Protein AF-A0A7R9Z263-F1 (afdb_monomer_lite)

Secondary structure (DSSP, 8-state):
--GGG--TT--EEE-TTT--EEEEPPPP--HHHHHHHGGGSSS---PPPGGG--S-HHHHHHHHHHHHHHHH-HHHHHHHTPPPP------SSTTSSHHHHHHHHHHHTTPPP----HHHH--SSTTHHHHHHHHHHHHHHH-

Foldseek 3Di:
DPVVPDDPPFAFDADPPPRDGPGTDDDDAPVLLVVLQPPPPPDDPDQQAVVNQPDCVVVLVVVCVQPVVCVPCVVVCVVVVHDRDPDDDDDDDPPNCPVVSLSNVCVVVVHRGGDDDPVSLDDPDPCSSVVNVVSNVVVNVVD

Organism: NCBI:txid2749911

pLDDT: mean 81.37, std 11.21, range [32.78, 94.56]

InterPro domains:
  IPR003959 ATPase, AAA-type, core [PF00004] (88-141)
  IPR012340 Nucleic acid-binding, OB-fold [G3DSA:2.40.50.140] (1-40)
  IPR027417 P-loop containing nucleo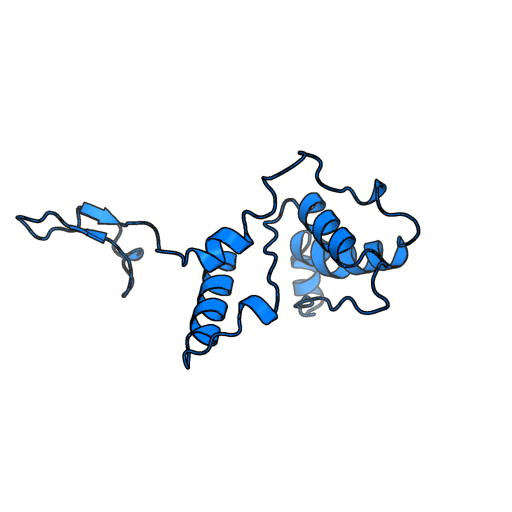side triphosphate hydrolase [G3DSA:3.40.50.300] (48-142)
  IPR027417 P-loop containing nucleoside triphosphate hydrolase [SSF52540] (48-140)
  IPR050221 26S Proteasome Regulatory ATPase [PTHR23073] (1-142)

Radius of gyration: 20.16 Å; chains: 1; bounding box: 47×34×61 Å

Sequence (143 aa):
MDRSKLKPGTRVALDMTTLTIMRILPREVDPTVFHMQSSEETEGGGGVSFSDIGGLNEQIRELREVIELPLTNPELFVRVGIKAPKGVLLYGPPGTGKTLLARALASNINATFLKVVASAIVDKYIGESARIVREMFGFARDR

Structure (mmCIF, N/CA/C/O backbone):
data_AF-A0A7R9Z263-F1
#
_entry.id   AF-A0A7R9Z263-F1
#
loop_
_atom_site.group_PDB
_atom_site.id
_atom_site.type_symbol
_atom_site.label_atom_id
_atom_site.label_alt_id
_atom_site.label_comp_id
_atom_site.label_asym_id
_atom_site.label_entity_id
_atom_site.label_seq_id
_atom_site.pdbx_PDB_ins_code
_atom_site.Cartn_x
_atom_site.Cartn_y
_atom_site.Cartn_z
_atom_site.occupancy
_atom_site.B_iso_or_equiv
_atom_site.auth_seq_id
_atom_site.auth_comp_id
_atom_site.auth_asym_id
_atom_site.auth_atom_id
_atom_site.pdbx_PDB_model_num
ATOM 1 N N . MET A 1 1 ? -2.381 -12.860 -33.600 1.00 63.94 1 MET A N 1
ATOM 2 C CA . MET A 1 1 ? -1.843 -11.984 -32.537 1.00 63.94 1 MET A CA 1
ATOM 3 C C . MET A 1 1 ? -2.641 -10.703 -32.514 1.00 63.94 1 MET A C 1
ATOM 5 O O . MET A 1 1 ? -2.808 -10.086 -33.559 1.00 63.94 1 MET A O 1
ATOM 9 N N . ASP A 1 2 ? -3.163 -10.343 -31.351 1.00 76.50 2 ASP A N 1
ATOM 10 C CA . ASP A 1 2 ? -4.001 -9.161 -31.186 1.00 76.50 2 ASP A CA 1
ATOM 11 C C . ASP A 1 2 ? -3.110 -7.907 -31.150 1.00 76.50 2 ASP A C 1
ATOM 13 O O . ASP A 1 2 ? -2.372 -7.685 -30.188 1.00 76.50 2 ASP A O 1
ATOM 17 N N . ARG A 1 3 ? -3.105 -7.123 -32.238 1.00 77.19 3 ARG A N 1
ATOM 18 C CA . ARG A 1 3 ? -2.204 -5.961 -32.402 1.00 77.19 3 ARG A CA 1
ATOM 19 C C . ARG A 1 3 ? -2.449 -4.875 -31.349 1.00 77.19 3 ARG A C 1
ATOM 21 O O . ARG A 1 3 ? -1.537 -4.123 -31.032 1.00 77.19 3 ARG A O 1
ATOM 28 N N . SER A 1 4 ? -3.649 -4.841 -30.771 1.00 81.00 4 SER A N 1
ATOM 29 C CA . SER A 1 4 ? -4.055 -3.918 -29.703 1.00 81.00 4 SER A CA 1
ATOM 30 C C . SER A 1 4 ? -3.248 -4.081 -28.405 1.00 81.00 4 SER A C 1
ATOM 32 O O . SER A 1 4 ? -3.095 -3.128 -27.640 1.00 81.00 4 SER A O 1
ATOM 34 N N . LYS A 1 5 ? -2.697 -5.277 -28.164 1.00 78.50 5 LYS A N 1
ATOM 35 C CA . LYS A 1 5 ? -1.939 -5.612 -26.949 1.00 78.50 5 LYS A CA 1
ATOM 36 C C . L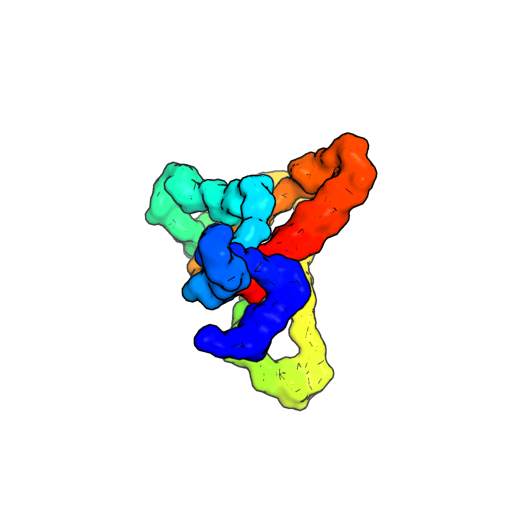YS A 1 5 ? -0.446 -5.292 -27.058 1.00 78.50 5 LYS A C 1
ATOM 38 O O . LYS A 1 5 ? 0.263 -5.372 -26.060 1.00 78.50 5 LYS A O 1
ATOM 43 N N . LEU A 1 6 ? 0.038 -4.924 -28.245 1.00 83.88 6 LEU A N 1
ATOM 44 C CA . LEU A 1 6 ? 1.442 -4.601 -28.489 1.00 83.88 6 LEU A CA 1
ATOM 45 C C . LEU A 1 6 ? 1.675 -3.104 -28.282 1.00 83.88 6 LEU A C 1
ATOM 47 O O . LEU A 1 6 ? 1.430 -2.290 -29.169 1.00 83.88 6 LEU A O 1
ATOM 51 N N . LYS A 1 7 ? 2.161 -2.747 -27.093 1.00 85.50 7 LYS A N 1
ATOM 52 C CA . LYS A 1 7 ? 2.620 -1.387 -26.775 1.00 85.50 7 LYS A CA 1
ATOM 53 C C . LYS A 1 7 ? 4.151 -1.335 -26.754 1.00 85.50 7 LYS A C 1
ATOM 55 O O . LYS A 1 7 ? 4.773 -2.354 -26.431 1.00 85.50 7 LYS A O 1
ATOM 60 N N . PRO A 1 8 ? 4.778 -0.181 -27.045 1.00 83.94 8 PRO A N 1
ATOM 61 C CA . PRO A 1 8 ? 6.216 -0.012 -26.845 1.00 83.94 8 PRO A CA 1
ATOM 62 C C . PRO A 1 8 ? 6.622 -0.448 -25.427 1.00 83.94 8 PRO A C 1
ATOM 64 O O . PRO A 1 8 ? 5.976 -0.058 -24.457 1.00 83.94 8 PRO A O 1
ATOM 67 N N . GLY A 1 9 ? 7.642 -1.305 -25.318 1.00 81.12 9 GLY A N 1
ATOM 68 C CA . GLY A 1 9 ? 8.084 -1.903 -24.048 1.00 81.12 9 GLY A CA 1
ATOM 69 C C . GLY A 1 9 ? 7.448 -3.256 -23.689 1.00 81.12 9 GLY A C 1
ATOM 70 O O . GLY A 1 9 ? 7.811 -3.843 -22.674 1.00 81.12 9 GLY A O 1
ATOM 71 N N . THR A 1 10 ? 6.534 -3.789 -24.508 1.00 85.00 10 THR A N 1
ATOM 72 C CA . THR A 1 10 ? 5.967 -5.136 -24.304 1.00 85.00 10 THR A CA 1
ATOM 73 C C . THR A 1 10 ? 7.007 -6.208 -24.632 1.00 85.00 10 THR A C 1
ATOM 75 O O . THR A 1 10 ? 7.530 -6.243 -25.747 1.00 85.00 10 THR A O 1
ATOM 78 N N . ARG A 1 11 ? 7.288 -7.114 -23.686 1.00 85.38 11 ARG A N 1
ATOM 79 C CA . ARG A 1 11 ? 8.171 -8.262 -23.930 1.00 85.38 11 ARG A CA 1
ATOM 80 C C . ARG A 1 11 ? 7.470 -9.269 -24.842 1.00 85.38 11 ARG A C 1
ATOM 82 O O . ARG A 1 11 ? 6.312 -9.620 -24.625 1.00 85.38 11 ARG A O 1
ATOM 89 N N . VAL A 1 12 ? 8.176 -9.758 -25.854 1.00 91.75 12 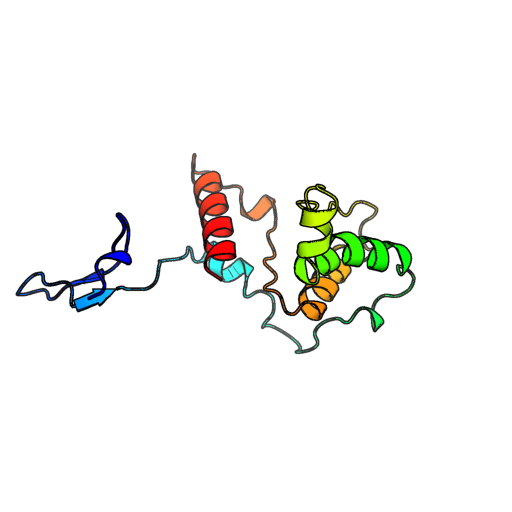VAL A N 1
ATOM 90 C CA . VAL A 1 12 ? 7.669 -10.762 -26.795 1.00 91.75 12 VAL A CA 1
ATOM 91 C C . VAL A 1 12 ? 8.703 -11.859 -26.998 1.00 91.75 12 VAL A C 1
ATOM 93 O O . VAL A 1 12 ? 9.903 -11.604 -26.959 1.00 91.75 12 VAL A O 1
ATOM 96 N N . ALA A 1 13 ? 8.240 -13.086 -27.208 1.00 91.38 13 ALA A N 1
ATOM 97 C CA . ALA A 1 13 ? 9.081 -14.163 -27.700 1.00 91.38 13 ALA A CA 1
ATOM 98 C C . ALA A 1 13 ? 9.133 -14.078 -29.226 1.00 91.38 13 ALA A C 1
ATOM 100 O O . ALA A 1 13 ? 8.086 -14.013 -29.879 1.00 91.38 13 ALA A O 1
ATOM 101 N N . LEU A 1 14 ? 10.344 -14.086 -29.770 1.00 92.69 14 LEU A N 1
ATOM 102 C CA . LEU A 1 14 ? 10.609 -14.080 -31.201 1.00 92.69 14 LEU A CA 1
ATOM 103 C C . LEU A 1 14 ? 11.100 -15.460 -31.626 1.00 92.69 14 LEU A C 1
ATOM 105 O O . LEU A 1 14 ? 11.839 -16.112 -30.889 1.00 92.69 14 LEU A O 1
ATOM 109 N N . ASP A 1 15 ? 10.715 -15.882 -32.822 1.00 93.44 15 ASP A N 1
ATOM 110 C CA . ASP A 1 15 ? 11.422 -16.956 -33.509 1.00 93.44 15 ASP A CA 1
ATOM 111 C C . ASP A 1 15 ? 12.796 -16.432 -33.951 1.00 93.44 15 ASP A C 1
ATOM 113 O O . ASP A 1 15 ? 12.883 -15.399 -34.613 1.00 93.44 15 ASP A O 1
ATOM 117 N N . MET A 1 16 ? 13.876 -17.122 -33.582 1.00 91.75 16 MET A N 1
ATOM 118 C CA . MET A 1 16 ? 15.243 -16.671 -33.870 1.00 91.75 16 MET A CA 1
ATOM 119 C C . MET A 1 16 ? 15.611 -16.759 -35.355 1.00 91.75 16 MET A C 1
ATOM 121 O O . MET A 1 16 ? 16.563 -16.108 -35.775 1.00 91.75 16 MET A O 1
ATOM 125 N N . THR A 1 17 ? 14.869 -17.535 -36.150 1.00 94.56 17 THR A N 1
ATOM 126 C CA . THR A 1 17 ? 15.141 -17.689 -37.588 1.00 94.56 17 THR A CA 1
ATOM 127 C C . THR A 1 17 ? 14.365 -16.690 -38.443 1.00 94.56 17 THR A C 1
ATOM 129 O O . THR A 1 17 ? 14.943 -16.051 -39.318 1.00 94.56 17 THR A O 1
ATOM 132 N N . THR A 1 18 ? 13.067 -16.514 -38.173 1.00 93.06 18 THR A N 1
ATOM 133 C CA . THR A 1 18 ? 12.191 -15.624 -38.956 1.00 93.06 18 THR A CA 1
ATOM 134 C C . THR A 1 18 ? 11.952 -14.255 -38.319 1.00 93.06 18 THR A C 1
ATOM 136 O O . THR A 1 18 ? 11.318 -13.403 -38.936 1.00 93.06 18 THR A O 1
ATOM 139 N N . LEU A 1 19 ? 12.418 -14.034 -37.082 1.00 90.50 19 LEU A N 1
ATOM 140 C CA . LEU A 1 19 ? 12.159 -12.832 -36.272 1.00 90.50 19 LEU A CA 1
ATOM 141 C C . LEU A 1 19 ? 10.663 -12.513 -36.103 1.00 90.50 19 LEU A C 1
ATOM 143 O O . LEU A 1 19 ? 10.271 -11.377 -35.832 1.00 90.50 19 LEU A O 1
ATOM 147 N N . THR A 1 20 ? 9.809 -13.530 -36.229 1.00 89.94 20 THR A N 1
ATOM 148 C CA . THR A 1 20 ? 8.360 -13.391 -36.081 1.00 89.94 20 THR A CA 1
ATOM 149 C C . THR A 1 20 ? 7.970 -13.389 -34.605 1.00 89.94 20 THR A C 1
ATOM 151 O O . THR A 1 20 ? 8.455 -14.203 -33.818 1.00 89.94 20 THR A O 1
ATOM 154 N N . ILE A 1 21 ? 7.042 -12.507 -34.221 1.00 90.00 21 ILE A N 1
ATOM 155 C CA . ILE A 1 21 ? 6.467 -12.464 -32.869 1.00 90.00 21 ILE A CA 1
ATOM 156 C C . ILE A 1 21 ? 5.623 -13.722 -32.625 1.00 90.00 21 ILE A C 1
ATOM 158 O O . ILE A 1 21 ? 4.511 -13.843 -33.139 1.00 90.00 21 ILE A O 1
ATOM 162 N N . MET A 1 22 ? 6.140 -14.641 -31.806 1.00 89.12 22 MET A N 1
ATOM 163 C CA . MET A 1 22 ? 5.492 -15.916 -31.483 1.00 89.12 22 MET A CA 1
ATOM 164 C C . MET A 1 22 ? 4.480 -15.808 -30.349 1.00 89.12 22 MET A C 1
ATOM 166 O O . MET A 1 22 ? 3.464 -16.494 -30.371 1.00 89.12 22 MET A O 1
ATOM 170 N N . ARG A 1 23 ? 4.764 -14.998 -29.324 1.00 87.94 23 ARG A N 1
ATOM 171 C CA . ARG A 1 23 ? 3.864 -14.758 -28.182 1.00 87.94 23 ARG A CA 1
ATOM 172 C C . ARG A 1 23 ? 4.290 -13.532 -27.394 1.00 87.94 23 ARG A C 1
ATOM 174 O O . ARG A 1 23 ? 5.448 -13.130 -27.435 1.00 87.94 23 ARG A O 1
ATOM 181 N N . ILE A 1 24 ? 3.351 -12.972 -26.645 1.00 88.44 24 ILE A N 1
ATOM 182 C CA . ILE A 1 24 ? 3.619 -11.920 -25.665 1.00 88.44 24 ILE A CA 1
ATOM 183 C C . ILE A 1 24 ? 4.086 -12.590 -24.370 1.00 88.44 24 ILE A C 1
ATOM 185 O O . ILE A 1 24 ? 3.511 -13.595 -23.952 1.00 88.44 24 ILE A O 1
ATOM 189 N N . LEU A 1 25 ? 5.149 -12.060 -23.771 1.00 87.06 25 LEU A N 1
ATOM 190 C CA . LEU A 1 25 ? 5.659 -12.495 -22.475 1.00 87.06 25 LEU A CA 1
ATOM 191 C C . LEU A 1 25 ? 5.094 -11.591 -21.371 1.00 87.06 25 LEU A C 1
ATOM 193 O O . LEU A 1 25 ? 4.825 -10.413 -21.628 1.00 87.06 25 LEU A O 1
ATOM 197 N N . PRO A 1 26 ? 4.914 -12.119 -20.148 1.00 81.44 26 PRO A N 1
ATOM 198 C CA . PRO A 1 26 ? 4.519 -11.301 -19.013 1.00 81.44 26 PRO A CA 1
ATOM 199 C C . PRO A 1 26 ? 5.549 -10.198 -18.760 1.00 81.44 26 PRO A C 1
ATOM 201 O O . PRO A 1 26 ? 6.732 -10.317 -19.097 1.00 81.44 26 PRO A O 1
ATOM 204 N N . ARG A 1 27 ? 5.070 -9.104 -18.173 1.00 78.69 27 ARG A N 1
ATOM 205 C CA . ARG A 1 27 ? 5.919 -7.995 -17.756 1.00 78.69 27 ARG A CA 1
ATOM 206 C C . ARG A 1 27 ? 6.918 -8.492 -16.710 1.00 78.69 27 ARG A C 1
ATOM 208 O O . ARG A 1 27 ? 6.552 -9.239 -15.808 1.00 78.69 27 ARG A O 1
ATOM 215 N N . GLU A 1 28 ? 8.168 -8.074 -16.852 1.00 76.69 28 GLU A N 1
ATOM 216 C CA . GLU A 1 28 ? 9.178 -8.285 -15.821 1.00 76.69 28 GLU A CA 1
ATOM 217 C C . GLU A 1 28 ? 8.889 -7.349 -14.655 1.00 76.69 28 GLU A C 1
ATOM 219 O O . GLU A 1 28 ? 8.629 -6.162 -14.865 1.00 76.69 28 GLU A O 1
ATOM 224 N N . VAL A 1 29 ? 8.869 -7.917 -13.457 1.00 78.00 29 VAL A N 1
ATOM 225 C CA . VAL A 1 29 ? 8.690 -7.189 -12.208 1.00 78.00 29 VAL A CA 1
ATOM 226 C C . VAL A 1 29 ? 9.972 -7.381 -11.421 1.00 78.00 29 VAL A C 1
ATOM 228 O O . VAL A 1 29 ? 10.457 -8.508 -11.302 1.00 78.00 29 VAL A O 1
ATOM 231 N N . ASP A 1 30 ? 10.515 -6.288 -10.908 1.00 80.44 30 ASP A N 1
ATOM 232 C CA . ASP A 1 30 ? 11.697 -6.294 -10.067 1.00 80.44 30 ASP A CA 1
ATOM 233 C C . ASP A 1 30 ? 11.502 -7.262 -8.881 1.00 80.44 30 ASP A C 1
ATOM 235 O O . ASP A 1 30 ? 10.449 -7.229 -8.225 1.00 80.44 30 ASP A O 1
ATOM 239 N N . PRO A 1 31 ? 12.490 -8.127 -8.575 1.00 80.88 31 PRO A N 1
ATOM 240 C CA . PRO A 1 31 ? 12.407 -9.055 -7.451 1.00 80.88 31 PRO A CA 1
ATOM 241 C C . PRO A 1 31 ? 12.052 -8.362 -6.134 1.00 80.88 31 PRO A C 1
ATOM 243 O O . PRO A 1 31 ? 11.306 -8.913 -5.328 1.00 80.88 31 PRO A O 1
ATOM 246 N N . THR A 1 32 ? 12.524 -7.128 -5.929 1.00 79.75 32 THR A N 1
ATOM 247 C CA . THR A 1 32 ? 12.212 -6.345 -4.726 1.00 79.75 32 THR A CA 1
ATOM 248 C C . THR A 1 32 ? 10.713 -6.102 -4.569 1.00 79.75 32 THR A C 1
ATOM 250 O O . THR A 1 32 ? 10.179 -6.276 -3.476 1.00 79.75 32 THR A O 1
ATOM 253 N N . VAL A 1 33 ? 10.015 -5.770 -5.659 1.00 79.25 33 VAL A N 1
ATOM 254 C CA . VAL A 1 33 ? 8.561 -5.555 -5.679 1.00 79.25 33 VAL A CA 1
ATOM 255 C C . VAL A 1 33 ? 7.819 -6.878 -5.511 1.00 79.25 33 VAL A C 1
ATOM 257 O O . VAL A 1 33 ? 6.834 -6.938 -4.778 1.00 79.25 33 VAL A O 1
ATOM 260 N N . PHE A 1 34 ? 8.316 -7.958 -6.116 1.00 78.75 34 PHE A N 1
ATOM 261 C CA . PHE A 1 34 ? 7.737 -9.290 -5.934 1.00 78.75 34 PHE A CA 1
ATOM 262 C C . PHE A 1 34 ? 7.789 -9.741 -4.462 1.00 78.75 34 PHE A C 1
ATOM 264 O O . PHE A 1 34 ? 6.806 -10.253 -3.925 1.00 78.75 34 PHE A O 1
ATOM 271 N N . HIS A 1 35 ? 8.893 -9.461 -3.765 1.00 77.75 35 HIS A N 1
ATOM 272 C CA . HIS A 1 35 ? 9.037 -9.765 -2.340 1.00 77.75 35 HIS A CA 1
ATOM 273 C C . HIS A 1 35 ? 8.136 -8.923 -1.420 1.00 77.75 35 HIS A C 1
ATOM 275 O O . HIS A 1 35 ? 7.821 -9.365 -0.315 1.00 77.75 35 HIS A O 1
ATOM 281 N N . MET A 1 36 ? 7.660 -7.749 -1.861 1.00 76.94 36 MET A N 1
ATOM 282 C CA . MET A 1 36 ? 6.679 -6.952 -1.100 1.00 76.94 36 MET A CA 1
ATOM 283 C C . MET A 1 36 ? 5.321 -7.655 -0.987 1.00 76.94 36 MET A C 1
ATOM 285 O O . MET A 1 36 ? 4.574 -7.393 -0.043 1.00 76.94 36 MET A O 1
ATOM 289 N N . GLN A 1 37 ? 5.008 -8.540 -1.938 1.00 69.38 37 GLN A N 1
ATOM 290 C CA . GLN A 1 37 ? 3.797 -9.357 -1.935 1.00 69.38 37 GLN A CA 1
ATOM 291 C C . GLN A 1 37 ? 3.979 -10.634 -1.096 1.00 69.38 37 GLN A C 1
ATOM 293 O O . GLN A 1 37 ? 3.042 -11.095 -0.453 1.00 69.38 37 GLN A O 1
ATOM 298 N N . SER A 1 38 ? 5.184 -11.216 -1.089 1.00 54.12 38 SER A N 1
ATOM 299 C CA . SER A 1 38 ? 5.429 -12.570 -0.573 1.00 54.12 38 SER A CA 1
ATOM 300 C C . SER A 1 38 ? 5.747 -12.653 0.924 1.00 54.12 38 SER A C 1
ATOM 302 O O . SER A 1 38 ? 6.172 -13.705 1.394 1.00 54.12 38 SER A O 1
ATOM 304 N N . SER A 1 39 ? 5.565 -11.583 1.704 1.00 52.44 39 SER A N 1
ATOM 305 C CA . SER A 1 39 ? 5.773 -11.666 3.162 1.00 52.44 39 SER A CA 1
ATOM 306 C C . SER A 1 39 ? 4.642 -12.383 3.918 1.00 52.44 39 SER A C 1
ATOM 308 O O . SER A 1 39 ? 4.688 -12.446 5.143 1.00 52.44 39 SER A O 1
ATOM 310 N N . GLU A 1 40 ? 3.639 -12.919 3.213 1.00 52.88 40 GLU A N 1
ATOM 311 C CA . GLU A 1 40 ? 2.414 -13.466 3.818 1.00 52.88 40 GLU A CA 1
ATOM 312 C C . GLU A 1 40 ? 2.150 -14.958 3.548 1.00 52.88 40 GLU A C 1
ATOM 314 O O . GLU A 1 40 ? 1.120 -15.466 3.975 1.00 52.88 40 GLU A O 1
ATOM 319 N N . GLU A 1 41 ? 3.085 -15.694 2.937 1.00 47.03 41 GLU A N 1
ATOM 320 C CA . GLU A 1 41 ? 2.996 -17.168 2.852 1.00 47.03 41 GLU A CA 1
ATOM 321 C C . GLU A 1 41 ? 3.915 -17.904 3.842 1.00 47.03 41 GLU A C 1
ATOM 323 O O . GLU A 1 41 ? 3.797 -19.118 4.012 1.00 47.03 41 GLU A O 1
ATOM 328 N N . THR A 1 42 ? 4.783 -17.193 4.566 1.00 35.66 42 THR A N 1
ATOM 329 C CA . THR A 1 42 ? 5.643 -17.811 5.581 1.00 35.66 42 THR A CA 1
ATOM 330 C C . THR A 1 42 ? 5.034 -17.611 6.968 1.00 35.66 42 THR A C 1
ATOM 332 O O . THR A 1 42 ? 5.052 -16.509 7.508 1.00 35.66 42 THR A O 1
ATOM 335 N N . GLU A 1 43 ? 4.532 -18.727 7.508 1.00 34.59 43 GLU A N 1
ATOM 336 C CA . GLU A 1 43 ? 4.097 -18.987 8.893 1.00 34.59 43 GLU A CA 1
ATOM 337 C C . GLU A 1 43 ? 2.637 -18.653 9.255 1.00 34.59 43 GLU A C 1
ATOM 339 O O . GLU A 1 43 ? 2.326 -17.656 9.897 1.00 34.59 43 GLU A O 1
ATOM 344 N N . GLY A 1 44 ? 1.745 -19.601 8.939 1.00 32.78 44 GLY A N 1
ATOM 345 C CA . GLY A 1 44 ? 0.458 -19.769 9.622 1.00 32.78 44 GLY A CA 1
ATOM 346 C C . GLY A 1 44 ? -0.721 -19.120 8.904 1.00 32.78 44 GLY A C 1
ATOM 347 O O . GLY A 1 44 ? -1.029 -17.955 9.126 1.00 32.78 44 GLY A O 1
ATOM 348 N N . GLY A 1 45 ? -1.415 -19.905 8.077 1.00 36.78 45 GLY A N 1
ATOM 349 C CA . GLY A 1 45 ? -2.637 -19.531 7.360 1.00 36.78 45 GLY A CA 1
ATOM 350 C C . GLY A 1 45 ? -3.817 -19.167 8.266 1.00 36.78 45 GLY A C 1
ATOM 351 O O . GLY A 1 45 ? -4.776 -19.925 8.381 1.00 36.78 45 GLY A O 1
ATOM 352 N N . GLY A 1 46 ? -3.764 -17.985 8.867 1.00 46.66 46 GLY A N 1
ATOM 353 C CA . GLY A 1 46 ? -4.886 -17.322 9.511 1.00 46.66 46 GLY A CA 1
ATOM 354 C C . GLY A 1 46 ? -4.880 -15.861 9.093 1.00 46.66 46 GLY A C 1
ATOM 355 O O . GLY A 1 46 ? -4.105 -15.067 9.623 1.00 46.66 46 GLY A O 1
ATOM 356 N N . GLY A 1 47 ? -5.720 -15.504 8.120 1.00 62.00 47 GLY A N 1
ATOM 357 C CA . GLY A 1 47 ? -6.045 -14.102 7.884 1.00 62.00 47 GLY A CA 1
ATOM 358 C C . GLY A 1 47 ? -6.563 -13.510 9.192 1.00 62.00 47 GLY A C 1
ATOM 359 O O . GLY A 1 47 ? -7.478 -14.066 9.796 1.00 62.00 47 GLY A O 1
ATOM 360 N N . VAL A 1 48 ? -5.930 -12.440 9.669 1.00 73.25 48 VAL A N 1
ATOM 361 C CA . VAL A 1 48 ? -6.354 -11.774 10.903 1.00 73.25 48 VAL A CA 1
ATOM 362 C C . VAL A 1 48 ? -7.739 -11.189 10.654 1.00 73.25 48 VAL A C 1
ATOM 364 O O . VAL A 1 48 ? -7.918 -10.419 9.712 1.00 73.25 48 VAL A O 1
ATOM 367 N N . SER A 1 49 ? -8.721 -11.552 11.470 1.00 77.50 49 SER A N 1
ATOM 368 C CA . SER A 1 49 ? -10.066 -10.995 11.364 1.00 77.50 49 SER A CA 1
ATOM 369 C C . SER A 1 49 ? -10.194 -9.758 12.248 1.00 77.50 49 SER A C 1
ATOM 371 O O . SER A 1 49 ? -9.462 -9.580 13.222 1.00 77.50 49 SER A O 1
ATOM 373 N N . PHE A 1 50 ? -11.176 -8.901 11.967 1.00 80.69 50 PHE A N 1
ATOM 374 C CA . PHE A 1 50 ? -11.522 -7.806 12.879 1.00 80.69 50 PHE A CA 1
ATOM 375 C C . PHE A 1 50 ? -11.918 -8.307 14.271 1.00 80.69 50 PHE A C 1
ATOM 377 O O . PHE A 1 50 ? -11.746 -7.584 15.248 1.00 80.69 50 PHE A O 1
ATOM 384 N N . SER A 1 51 ? -12.397 -9.549 14.370 1.00 81.00 51 SER A N 1
ATOM 385 C CA . SER A 1 51 ? -12.700 -10.214 15.639 1.00 81.00 51 SER A CA 1
ATOM 386 C C . SER A 1 51 ? -11.473 -10.398 16.537 1.00 81.00 51 SER A C 1
ATOM 388 O O . SER A 1 51 ? -11.628 -10.457 17.753 1.00 81.00 51 SER A O 1
ATOM 390 N N . ASP A 1 52 ? -10.269 -10.433 15.960 1.00 80.44 52 ASP A N 1
ATOM 391 C CA . ASP A 1 52 ? -9.011 -10.578 16.702 1.00 80.44 52 ASP A CA 1
ATOM 392 C C . ASP A 1 52 ? -8.502 -9.230 17.252 1.00 80.44 52 ASP A C 1
ATOM 394 O O . ASP A 1 52 ? -7.519 -9.179 17.995 1.00 80.44 52 ASP A O 1
ATOM 398 N N . ILE A 1 53 ? -9.160 -8.116 16.899 1.00 82.69 53 ILE A N 1
ATOM 399 C CA . ILE A 1 53 ? -8.765 -6.758 17.284 1.00 82.69 53 ILE A CA 1
ATOM 400 C C . ILE A 1 53 ? -9.670 -6.247 18.408 1.00 82.69 53 ILE A C 1
ATOM 402 O O . ILE A 1 53 ? -10.817 -5.863 18.194 1.00 82.69 53 ILE A O 1
ATOM 406 N N . GLY A 1 54 ? -9.129 -6.178 19.624 1.00 82.81 54 GLY A N 1
ATOM 407 C CA . GLY A 1 54 ? -9.839 -5.638 20.784 1.00 82.81 54 GLY A CA 1
ATOM 408 C C . GLY A 1 54 ? -9.811 -4.106 20.860 1.00 82.81 54 GLY A C 1
ATOM 409 O O . GLY A 1 54 ? -8.762 -3.486 20.703 1.00 82.81 54 GLY A O 1
ATOM 410 N N . GLY A 1 55 ? -10.957 -3.490 21.167 1.00 84.81 55 GLY A N 1
ATOM 411 C CA . GLY A 1 55 ? -11.042 -2.101 21.649 1.00 84.81 55 GLY A CA 1
ATOM 412 C C . GLY A 1 55 ? -10.913 -0.983 20.605 1.00 84.81 55 GLY A C 1
ATOM 413 O O . GLY A 1 55 ? -11.062 0.178 20.968 1.00 84.81 55 GLY A O 1
ATOM 414 N N . LEU A 1 56 ? -10.689 -1.304 19.326 1.00 85.44 56 LEU A N 1
ATOM 415 C CA . LEU A 1 56 ? -10.488 -0.332 18.234 1.00 85.44 56 LEU A CA 1
ATOM 416 C C . LEU A 1 56 ? -11.694 -0.238 17.276 1.00 85.44 56 LEU A C 1
ATOM 418 O O . LEU A 1 56 ? -11.544 0.013 16.081 1.00 85.44 56 LEU A O 1
ATOM 422 N N . ASN A 1 57 ? -12.906 -0.476 17.787 1.00 85.75 57 ASN A N 1
ATOM 423 C CA . ASN A 1 57 ? -14.120 -0.590 16.967 1.00 85.75 57 ASN A CA 1
ATOM 424 C C . ASN A 1 57 ? -14.439 0.682 16.169 1.00 85.75 57 ASN A C 1
ATOM 426 O O . ASN A 1 57 ? -14.906 0.593 15.035 1.00 85.75 57 ASN A O 1
ATOM 430 N N . GLU A 1 58 ? -14.186 1.858 16.744 1.00 89.00 58 GLU A N 1
ATOM 431 C CA . GLU A 1 58 ? -14.443 3.141 16.085 1.00 89.00 58 GLU A CA 1
ATOM 432 C C . GLU A 1 58 ? -13.491 3.357 14.901 1.00 89.00 58 GLU A C 1
ATOM 434 O O . GLU A 1 58 ? -13.930 3.642 13.790 1.00 89.00 58 GLU A O 1
ATOM 439 N N . GLN A 1 59 ? -12.199 3.086 15.099 1.00 89.31 59 GLN A N 1
ATOM 440 C CA . GLN A 1 59 ? -11.175 3.197 14.060 1.00 89.31 59 GLN A CA 1
ATOM 441 C C . GLN A 1 59 ? -11.386 2.167 12.945 1.00 89.31 59 GLN A C 1
ATOM 443 O O . GLN A 1 59 ? -11.192 2.474 11.770 1.00 89.31 59 GLN A O 1
ATOM 448 N N . ILE A 1 60 ? -11.800 0.943 13.297 1.00 88.06 60 ILE A N 1
ATOM 449 C CA . ILE A 1 60 ? -12.174 -0.085 12.318 1.00 88.06 60 ILE A CA 1
ATOM 450 C C . ILE A 1 60 ? -13.353 0.406 11.478 1.00 88.06 60 ILE A C 1
ATOM 452 O O . ILE A 1 60 ? -13.318 0.293 10.253 1.00 88.06 60 ILE A O 1
ATOM 456 N N . ARG A 1 61 ? -14.385 0.969 12.115 1.00 89.25 61 ARG A N 1
ATOM 457 C CA . ARG A 1 61 ? -15.561 1.489 11.414 1.00 89.25 61 ARG A CA 1
ATOM 458 C C . ARG A 1 61 ? -15.192 2.603 10.435 1.00 89.25 61 ARG A C 1
ATOM 460 O O . ARG A 1 61 ? -15.573 2.505 9.272 1.00 89.25 61 ARG A O 1
ATOM 467 N N . GLU A 1 62 ? -14.429 3.606 10.867 1.00 89.38 62 GLU A N 1
ATOM 468 C CA . GLU A 1 62 ? -13.977 4.692 9.986 1.00 89.38 62 GLU A CA 1
ATOM 469 C C . GLU A 1 62 ? -13.183 4.155 8.792 1.00 89.38 62 GLU A C 1
ATOM 471 O O . GLU A 1 62 ? -13.409 4.552 7.650 1.00 89.38 62 GLU A O 1
ATOM 476 N N . LEU A 1 63 ? -12.278 3.203 9.032 1.00 88.50 63 LEU A N 1
ATOM 477 C CA . LEU A 1 63 ? -11.457 2.644 7.967 1.00 88.50 63 LEU A CA 1
ATOM 478 C C . LEU A 1 63 ? -12.294 1.864 6.940 1.00 88.50 63 LEU A C 1
ATOM 480 O O . LEU A 1 63 ? -12.036 1.958 5.738 1.00 88.50 63 LEU A O 1
ATOM 484 N N . ARG A 1 64 ? -13.322 1.138 7.395 1.00 87.50 64 ARG A N 1
ATOM 485 C CA . ARG A 1 64 ? -14.281 0.451 6.517 1.00 87.50 64 ARG A CA 1
ATOM 486 C C . ARG A 1 64 ? -15.115 1.444 5.712 1.00 87.50 64 ARG A C 1
ATOM 488 O O . ARG A 1 64 ? -15.245 1.284 4.505 1.00 87.50 64 ARG A O 1
ATOM 495 N N . GLU A 1 65 ? -15.620 2.505 6.330 1.00 86.94 65 GLU A N 1
ATOM 496 C CA . GLU A 1 65 ? -16.368 3.546 5.611 1.00 86.94 65 GLU A CA 1
ATOM 497 C C . GLU A 1 65 ? -15.503 4.244 4.548 1.00 86.94 65 GLU A C 1
ATOM 499 O O . GLU A 1 65 ? -15.986 4.586 3.472 1.00 86.94 65 GLU A O 1
ATOM 504 N N . VAL A 1 66 ? -14.207 4.408 4.806 1.00 87.88 66 VAL A N 1
ATOM 505 C CA . VAL A 1 66 ? -13.282 5.061 3.875 1.00 87.88 66 VAL A CA 1
ATOM 506 C C . VAL A 1 66 ? -12.819 4.137 2.745 1.00 87.88 66 VAL A C 1
ATOM 508 O O . VAL A 1 66 ? -12.627 4.617 1.630 1.00 87.88 66 VAL A O 1
ATOM 511 N N . ILE A 1 67 ? -12.636 2.836 2.993 1.00 85.88 67 ILE A N 1
ATOM 512 C CA . ILE A 1 67 ? -12.044 1.903 2.013 1.00 85.88 67 ILE A CA 1
ATOM 513 C C . ILE A 1 67 ? -13.072 0.927 1.427 1.00 85.88 67 ILE A C 1
ATOM 515 O O . ILE A 1 67 ? -13.106 0.731 0.215 1.00 85.88 67 ILE A O 1
ATOM 519 N N . GLU A 1 68 ? -13.932 0.328 2.248 1.00 84.81 68 GLU A N 1
ATOM 520 C CA . GLU A 1 68 ? -14.914 -0.682 1.825 1.00 84.81 68 GLU A CA 1
ATOM 521 C C . GLU A 1 68 ? -16.114 -0.044 1.111 1.00 84.81 68 GLU A C 1
ATOM 523 O O . GLU A 1 68 ? -16.601 -0.580 0.113 1.00 84.81 68 GLU A O 1
ATOM 528 N N . LEU A 1 69 ? -16.568 1.133 1.563 1.00 85.25 69 LEU A N 1
ATOM 529 C CA . LEU A 1 69 ? -17.723 1.819 0.970 1.00 85.25 69 LEU A CA 1
ATOM 530 C C . LEU A 1 69 ? -17.487 2.246 -0.493 1.00 85.25 69 LEU A C 1
ATOM 532 O O . LEU A 1 69 ? -18.366 1.973 -1.315 1.00 85.25 69 LEU A O 1
ATOM 536 N N . PRO A 1 70 ? -16.343 2.863 -0.873 1.00 85.44 70 PRO A N 1
ATOM 537 C CA . PRO A 1 70 ? -16.080 3.194 -2.275 1.00 85.44 70 PRO A CA 1
ATOM 538 C C . PRO A 1 70 ? -15.932 1.970 -3.177 1.00 85.44 70 PRO A C 1
ATOM 540 O O . PRO A 1 70 ? -16.281 2.047 -4.354 1.00 85.44 70 PRO A O 1
ATOM 543 N N . LEU A 1 71 ? -15.418 0.859 -2.639 1.00 83.00 71 LEU A N 1
ATOM 544 C CA . LEU A 1 71 ? -15.246 -0.390 -3.382 1.00 83.00 71 LEU A CA 1
ATOM 545 C C . LEU A 1 71 ? -16.581 -1.104 -3.615 1.00 83.00 71 LEU A C 1
ATOM 547 O O . LEU A 1 71 ? -16.810 -1.628 -4.700 1.00 83.00 71 LEU A O 1
ATOM 551 N N . THR A 1 72 ? -17.468 -1.097 -2.618 1.00 84.50 72 THR A N 1
ATOM 552 C CA . THR A 1 72 ? -18.751 -1.810 -2.687 1.00 84.50 72 THR A CA 1
ATOM 553 C C . THR A 1 72 ? -19.800 -1.008 -3.461 1.00 84.50 72 THR A C 1
ATOM 555 O O . THR A 1 72 ? -20.475 -1.558 -4.327 1.00 84.50 72 THR A O 1
ATOM 558 N N . ASN A 1 73 ? -19.916 0.302 -3.196 1.00 84.31 73 ASN A N 1
ATOM 559 C CA . ASN A 1 73 ? -20.982 1.154 -3.738 1.00 84.31 73 ASN A CA 1
ATOM 560 C C . ASN A 1 73 ? -20.435 2.426 -4.422 1.00 84.31 73 ASN A C 1
ATOM 562 O O . ASN A 1 73 ? -20.715 3.545 -3.973 1.00 84.31 73 ASN A O 1
ATOM 566 N N . PRO A 1 74 ? -19.705 2.304 -5.545 1.00 83.62 74 PRO A N 1
ATOM 567 C CA . PRO A 1 74 ? -19.141 3.459 -6.248 1.00 83.62 74 PRO A CA 1
ATOM 568 C C . PRO A 1 74 ? -20.214 4.426 -6.777 1.00 83.62 74 PRO A C 1
ATOM 570 O O . PRO A 1 74 ? -19.973 5.630 -6.871 1.00 83.62 74 PRO A O 1
ATOM 573 N N . GLU 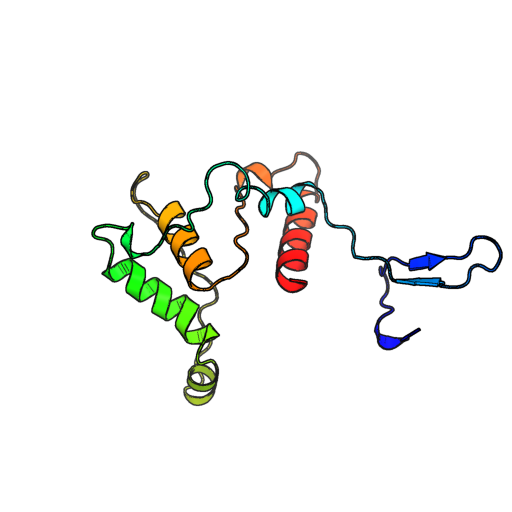A 1 75 ? -21.425 3.938 -7.070 1.00 85.56 75 GLU A N 1
ATOM 574 C CA . GLU A 1 75 ? -22.536 4.772 -7.547 1.00 85.56 75 GLU A CA 1
ATOM 575 C C . GLU A 1 75 ? -22.941 5.868 -6.558 1.00 85.56 75 GLU A C 1
ATOM 577 O O . GLU A 1 75 ? -23.334 6.956 -6.982 1.00 85.56 75 GLU A O 1
ATOM 582 N N . LEU A 1 76 ? -22.837 5.611 -5.249 1.00 84.38 76 LEU A N 1
ATOM 583 C CA . LEU A 1 76 ? -23.182 6.602 -4.228 1.00 84.38 76 LEU A CA 1
ATOM 584 C C . LEU A 1 76 ? -22.270 7.828 -4.334 1.00 84.38 76 LEU A C 1
ATOM 586 O O . LEU A 1 76 ? -22.749 8.958 -4.297 1.00 84.38 76 LEU A O 1
ATOM 590 N N . PHE A 1 77 ? -20.974 7.619 -4.566 1.00 83.81 77 PHE A N 1
ATOM 591 C CA . PHE A 1 77 ? -20.008 8.706 -4.733 1.00 83.81 77 PHE A CA 1
ATOM 592 C C . PHE A 1 77 ? -20.275 9.519 -6.002 1.00 83.81 77 PHE A C 1
ATOM 594 O O . PHE A 1 77 ? -20.204 10.748 -5.976 1.00 83.81 77 PHE A O 1
ATOM 601 N N . VAL A 1 78 ? -20.658 8.849 -7.095 1.00 82.81 78 VAL A N 1
ATOM 602 C CA . VAL A 1 78 ? -20.997 9.511 -8.365 1.00 82.81 78 VAL A CA 1
ATOM 603 C C . VAL A 1 78 ? -22.271 10.346 -8.234 1.00 82.81 78 VAL A C 1
ATOM 605 O O . VAL A 1 78 ? -22.293 11.488 -8.686 1.00 82.81 78 VAL A O 1
ATOM 608 N N . ARG A 1 79 ? -23.315 9.816 -7.580 1.00 85.25 79 ARG A N 1
ATOM 609 C CA . ARG A 1 79 ? -24.595 10.522 -7.388 1.00 85.25 79 ARG A CA 1
ATOM 610 C C . ARG A 1 79 ? -24.467 11.742 -6.484 1.00 85.25 79 ARG A C 1
ATOM 612 O O . ARG A 1 79 ? -25.085 12.764 -6.758 1.00 85.25 79 ARG A O 1
ATOM 619 N N . VAL A 1 80 ? -23.675 11.639 -5.419 1.00 86.12 80 VAL A N 1
ATOM 620 C CA . VAL A 1 80 ? -23.443 12.753 -4.486 1.00 86.12 80 VAL A CA 1
ATOM 621 C C . VAL A 1 80 ? -22.407 13.744 -5.050 1.00 86.12 80 VAL A C 1
ATOM 623 O O . VAL A 1 80 ? -22.315 14.878 -4.590 1.00 86.12 80 VAL A O 1
ATOM 626 N N . GLY A 1 81 ? -21.646 13.357 -6.081 1.00 83.81 81 GLY A N 1
ATOM 627 C CA . GLY A 1 81 ? -20.636 14.209 -6.715 1.00 83.81 81 GLY A CA 1
ATOM 628 C C . GLY A 1 81 ? -19.366 14.389 -5.877 1.00 83.81 81 GLY A C 1
ATOM 629 O O . GLY A 1 81 ? -18.592 15.317 -6.116 1.00 83.81 81 GLY A O 1
ATOM 630 N N . ILE A 1 82 ? -19.134 13.515 -4.894 1.00 85.44 82 ILE A N 1
ATOM 631 C CA . ILE A 1 82 ? -17.974 13.572 -3.998 1.00 85.44 82 ILE A CA 1
ATOM 632 C C . ILE A 1 82 ? -16.914 12.583 -4.485 1.00 85.44 82 ILE A C 1
ATOM 634 O O . ILE A 1 82 ? -17.213 11.458 -4.882 1.00 85.44 82 ILE A O 1
ATOM 638 N N . LYS A 1 83 ? -15.643 12.993 -4.440 1.00 81.06 83 LYS A N 1
ATOM 639 C CA . LYS A 1 83 ? -14.521 12.104 -4.761 1.00 81.06 83 LYS A CA 1
ATOM 640 C C . LYS A 1 83 ? -14.262 11.144 -3.608 1.00 81.06 83 LYS A C 1
ATOM 642 O O . LYS A 1 83 ? -14.146 11.578 -2.464 1.00 81.06 83 LYS A O 1
ATOM 647 N N . ALA A 1 84 ? -14.093 9.865 -3.933 1.00 83.56 84 ALA A N 1
ATOM 648 C CA . ALA A 1 84 ? -13.666 8.875 -2.960 1.00 83.56 84 ALA A CA 1
ATOM 649 C C . ALA A 1 84 ? -12.305 9.266 -2.337 1.00 83.56 84 ALA A C 1
ATOM 651 O O . ALA A 1 84 ? -11.426 9.792 -3.038 1.00 83.56 84 ALA A O 1
ATOM 652 N N . PRO A 1 85 ? -12.123 9.027 -1.031 1.00 83.94 85 PRO A N 1
ATOM 653 C CA . PRO A 1 85 ? -10.850 9.238 -0.352 1.00 83.94 85 PRO A CA 1
ATOM 654 C C . PRO A 1 85 ? -9.750 8.360 -0.971 1.00 83.94 85 PRO A C 1
ATOM 656 O O . PRO A 1 85 ? -9.972 7.204 -1.315 1.00 83.94 85 PRO A O 1
ATOM 659 N N . LYS A 1 86 ? -8.548 8.925 -1.145 1.00 82.50 86 LYS A N 1
ATOM 660 C CA . LYS A 1 86 ? -7.438 8.267 -1.867 1.00 82.50 86 LYS A CA 1
ATOM 661 C C . LYS A 1 86 ? -6.550 7.379 -0.993 1.00 82.50 86 LYS A C 1
ATOM 663 O O . LYS A 1 86 ? -5.736 6.633 -1.524 1.00 82.50 86 LYS A O 1
ATOM 668 N N . GLY A 1 87 ? -6.644 7.510 0.325 1.00 85.81 87 GLY A N 1
ATOM 669 C CA . GLY A 1 87 ? -5.791 6.799 1.268 1.00 85.81 87 GLY A CA 1
ATOM 670 C C . GLY A 1 87 ? -6.045 7.248 2.698 1.00 85.81 87 GLY A C 1
ATOM 671 O O . GLY A 1 87 ? -6.703 8.262 2.932 1.00 85.81 87 GLY A O 1
ATOM 672 N N . VAL A 1 88 ? -5.511 6.480 3.643 1.00 88.69 88 VAL A N 1
ATOM 673 C CA . VAL A 1 88 ? -5.676 6.706 5.082 1.00 88.69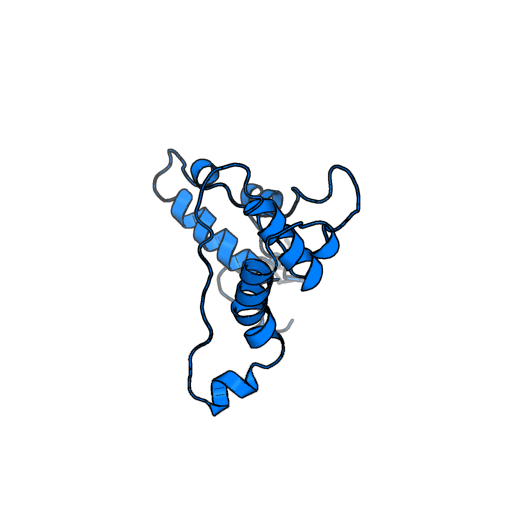 88 VAL A CA 1
ATOM 674 C C . VAL A 1 88 ? -4.314 6.725 5.749 1.00 88.69 88 VAL A C 1
ATOM 676 O O . VAL A 1 88 ? -3.426 5.957 5.383 1.00 88.69 88 VAL A O 1
ATOM 679 N N . LEU A 1 89 ? -4.151 7.611 6.729 1.00 90.12 89 LEU A N 1
ATOM 680 C CA . LEU A 1 89 ? -2.946 7.703 7.538 1.00 90.12 89 LEU A CA 1
ATOM 681 C C . LEU A 1 89 ? -3.253 7.236 8.961 1.00 90.12 89 LEU A C 1
ATOM 683 O O . LEU A 1 89 ? -4.013 7.877 9.680 1.00 90.12 89 LEU A O 1
ATOM 687 N N . LEU A 1 90 ? -2.625 6.139 9.380 1.00 89.38 90 LEU A N 1
ATOM 688 C CA . LEU A 1 90 ? -2.712 5.640 10.750 1.00 89.38 90 LEU A CA 1
ATOM 689 C C . LEU A 1 90 ? -1.525 6.172 11.561 1.00 89.38 90 LEU A C 1
ATOM 691 O O . LEU A 1 90 ? -0.378 5.838 11.271 1.00 89.38 90 LEU A O 1
ATOM 695 N N . TYR A 1 91 ? -1.787 6.955 12.608 1.00 90.75 91 TYR A N 1
ATOM 696 C CA . TYR A 1 91 ? -0.751 7.529 13.477 1.00 90.75 91 TYR A CA 1
ATOM 697 C C . TYR A 1 91 ? -1.026 7.238 14.956 1.00 90.75 91 TYR A C 1
ATOM 699 O O . TYR A 1 91 ? -2.134 6.859 15.333 1.00 90.75 91 TYR A O 1
ATOM 707 N N . GLY A 1 92 ? 0.008 7.324 15.798 1.00 90.75 92 GLY A N 1
ATOM 708 C CA . GLY A 1 92 ? -0.061 7.102 17.249 1.00 90.75 92 GLY A CA 1
ATOM 709 C C . GLY A 1 92 ? 1.076 6.218 17.786 1.00 90.75 92 GLY A C 1
ATOM 710 O O . GLY A 1 92 ? 1.945 5.819 17.009 1.00 90.75 92 GLY A O 1
ATOM 711 N N . PRO A 1 93 ? 1.067 5.891 19.090 1.00 91.06 93 PRO A N 1
ATOM 712 C CA . PRO A 1 93 ? 2.148 5.154 19.743 1.00 91.06 93 PRO A CA 1
ATOM 713 C C . PRO A 1 93 ? 2.428 3.785 19.098 1.00 91.06 93 PRO A C 1
ATOM 715 O O . PRO A 1 93 ? 1.494 3.145 18.584 1.00 91.06 93 PRO A O 1
ATOM 718 N N . PRO A 1 94 ? 3.685 3.304 19.129 1.00 88.69 94 PRO A N 1
ATOM 719 C CA . PRO A 1 94 ? 4.009 1.950 18.693 1.00 88.69 94 PRO A CA 1
ATOM 720 C C . PRO A 1 94 ? 3.263 0.921 19.559 1.00 88.69 94 PRO A C 1
ATOM 722 O O . PRO A 1 94 ? 2.958 1.178 20.719 1.00 88.69 94 PRO A O 1
ATOM 725 N N . GLY A 1 95 ? 2.928 -0.238 18.988 1.00 82.94 95 GLY A N 1
ATOM 726 C CA . GLY A 1 95 ? 2.207 -1.305 19.702 1.00 82.94 95 GLY A CA 1
ATOM 727 C C . GLY A 1 95 ? 0.677 -1.183 19.709 1.00 82.94 95 GLY A C 1
ATOM 728 O O . GLY A 1 95 ? 0.002 -2.110 20.131 1.00 82.94 95 GLY A O 1
ATOM 729 N N . THR A 1 96 ? 0.101 -0.110 19.156 1.00 84.25 96 THR A N 1
ATOM 730 C CA . THR A 1 96 ? -1.366 0.085 19.051 1.00 84.25 96 THR A CA 1
ATOM 731 C C . THR A 1 96 ? -2.033 -0.679 17.895 1.00 84.25 96 THR A C 1
ATOM 733 O O . THR A 1 96 ? -3.145 -0.360 17.494 1.00 84.25 96 THR A O 1
ATOM 736 N N . GLY A 1 97 ? -1.353 -1.665 17.302 1.00 83.19 97 GLY A N 1
ATOM 737 C CA . GLY A 1 97 ? -1.957 -2.548 16.297 1.00 83.19 97 GLY A CA 1
ATOM 738 C C . GLY A 1 97 ? -2.188 -1.947 14.902 1.00 83.19 97 GLY A C 1
ATOM 739 O O . GLY A 1 97 ? -2.877 -2.566 14.106 1.00 83.19 97 GLY A O 1
ATOM 740 N N . LYS A 1 98 ? -1.598 -0.797 14.543 1.00 90.00 98 LYS A N 1
ATOM 741 C CA . LYS A 1 98 ? -1.808 -0.134 13.227 1.00 90.00 98 LYS A CA 1
ATOM 742 C C . LYS A 1 98 ? -1.541 -1.053 12.029 1.00 90.00 98 LYS A C 1
ATOM 744 O O . LYS A 1 98 ? -2.351 -1.137 11.113 1.00 90.00 98 LYS A O 1
ATOM 749 N N . THR A 1 99 ? -0.414 -1.766 12.056 1.00 85.56 99 THR A N 1
ATOM 750 C CA . THR A 1 99 ? -0.042 -2.724 11.003 1.00 85.56 99 THR A CA 1
ATOM 751 C C . THR A 1 99 ? -0.977 -3.930 10.985 1.00 85.56 99 THR A C 1
ATOM 753 O O . THR A 1 99 ? -1.302 -4.436 9.919 1.00 85.56 99 THR A O 1
ATOM 756 N N . LEU A 1 100 ? -1.423 -4.382 12.158 1.00 84.56 100 LEU A N 1
ATOM 757 C CA . LEU A 1 100 ? -2.337 -5.514 12.293 1.00 84.56 100 LEU A CA 1
ATOM 758 C C . LEU A 1 100 ? -3.726 -5.151 11.749 1.00 84.56 100 LEU A C 1
ATOM 760 O O . LEU A 1 100 ? -4.298 -5.918 10.986 1.00 84.56 100 LEU A O 1
ATOM 764 N N . LEU A 1 101 ? -4.209 -3.943 12.039 1.00 86.62 101 LEU A N 1
ATOM 765 C CA . LEU A 1 101 ? -5.472 -3.410 11.534 1.00 86.62 101 LEU A CA 1
ATOM 766 C C . LEU A 1 101 ? -5.465 -3.292 10.001 1.00 86.62 101 LEU A C 1
ATOM 768 O O . LEU A 1 101 ? -6.424 -3.704 9.352 1.00 86.62 101 LEU A O 1
ATOM 772 N N . ALA A 1 102 ? -4.367 -2.809 9.408 1.00 84.69 102 ALA A N 1
ATOM 773 C CA . ALA A 1 102 ? -4.219 -2.755 7.952 1.00 84.69 102 ALA A CA 1
ATOM 774 C C . ALA A 1 102 ? -4.257 -4.153 7.301 1.00 84.69 102 ALA A C 1
ATOM 776 O O . ALA A 1 102 ? -4.894 -4.328 6.263 1.00 84.69 102 ALA A O 1
ATOM 777 N N . ARG A 1 103 ? -3.622 -5.153 7.931 1.00 82.50 103 ARG A N 1
ATOM 778 C CA . ARG A 1 103 ? -3.655 -6.551 7.467 1.00 82.50 103 ARG A CA 1
ATOM 779 C C . ARG A 1 103 ? -5.049 -7.161 7.586 1.00 82.50 103 ARG A C 1
ATOM 781 O O . ARG A 1 103 ? -5.513 -7.793 6.644 1.00 82.50 103 ARG A O 1
ATOM 788 N N . ALA A 1 104 ? -5.730 -6.931 8.707 1.00 84.50 104 ALA A N 1
ATOM 789 C CA . ALA A 1 104 ? -7.080 -7.440 8.920 1.00 84.50 104 ALA A CA 1
ATOM 790 C C . ALA A 1 104 ? -8.077 -6.863 7.910 1.00 84.50 104 ALA A C 1
ATOM 792 O O . ALA A 1 104 ? -8.903 -7.590 7.360 1.00 84.50 104 ALA A O 1
ATOM 793 N N . LEU A 1 105 ? -7.944 -5.572 7.589 1.00 85.06 105 LEU A N 1
ATOM 794 C CA . LEU A 1 105 ? -8.732 -4.962 6.527 1.00 85.06 105 LEU A CA 1
ATOM 795 C C . LEU A 1 105 ? -8.473 -5.637 5.179 1.00 85.06 105 LEU A C 1
ATOM 797 O O . LEU A 1 105 ? -9.436 -6.010 4.516 1.00 85.06 105 LEU A O 1
ATOM 801 N N . ALA A 1 106 ? -7.205 -5.794 4.782 1.00 83.94 106 ALA A N 1
ATOM 802 C CA . ALA A 1 106 ? -6.849 -6.399 3.499 1.00 83.94 106 ALA A CA 1
ATOM 803 C C . ALA A 1 106 ? -7.391 -7.831 3.366 1.00 83.94 106 ALA A C 1
ATOM 805 O O . ALA A 1 106 ? -7.948 -8.180 2.324 1.00 83.94 106 ALA A O 1
ATOM 806 N N . SER A 1 107 ? -7.313 -8.613 4.449 1.00 83.06 107 SER A N 1
ATOM 807 C CA . SER A 1 107 ? -7.893 -9.955 4.524 1.00 83.06 107 SER A CA 1
ATOM 808 C C . SER A 1 107 ? -9.418 -9.938 4.393 1.00 83.06 107 SER A C 1
ATOM 810 O O . SER A 1 107 ? -9.975 -10.801 3.722 1.00 83.06 107 SER A O 1
ATOM 812 N N . ASN A 1 108 ? -10.107 -8.968 5.003 1.00 82.19 108 ASN A N 1
ATOM 813 C CA . ASN A 1 108 ? -11.569 -8.887 4.960 1.00 82.19 108 ASN A CA 1
ATOM 814 C C . ASN A 1 108 ? -12.107 -8.508 3.571 1.00 82.19 108 ASN A C 1
ATOM 816 O O . ASN A 1 108 ? -13.127 -9.035 3.141 1.00 82.19 108 ASN A O 1
ATOM 820 N N . ILE A 1 109 ? -11.422 -7.607 2.860 1.00 80.56 109 ILE A N 1
ATOM 821 C CA . ILE A 1 109 ? -11.816 -7.192 1.501 1.00 80.56 109 ILE A CA 1
ATOM 822 C C . ILE A 1 109 ? -11.253 -8.112 0.404 1.00 80.56 109 ILE A C 1
ATOM 824 O O . ILE A 1 109 ? -11.454 -7.842 -0.778 1.00 80.56 109 ILE A O 1
ATOM 828 N N . ASN A 1 110 ? -10.536 -9.176 0.788 1.00 79.25 110 ASN A N 1
ATOM 829 C CA . ASN A 1 110 ? -9.851 -10.108 -0.108 1.00 79.25 110 ASN A CA 1
ATOM 830 C C . ASN A 1 110 ? -8.976 -9.395 -1.163 1.00 79.25 110 ASN A C 1
ATOM 832 O O . ASN A 1 110 ? -8.959 -9.767 -2.338 1.00 79.25 110 ASN A O 1
ATOM 836 N N . ALA A 1 111 ? -8.282 -8.331 -0.746 1.00 78.88 111 ALA A N 1
ATOM 837 C CA . ALA A 1 111 ? -7.404 -7.544 -1.606 1.00 78.88 111 ALA A CA 1
ATOM 838 C C . ALA A 1 111 ? -5.938 -7.943 -1.420 1.00 78.88 111 ALA A C 1
ATOM 840 O O . ALA A 1 111 ? -5.527 -8.430 -0.369 1.00 78.88 111 ALA A O 1
ATOM 841 N N . THR A 1 112 ? -5.122 -7.678 -2.441 1.00 79.81 112 THR A N 1
ATOM 842 C CA . THR A 1 112 ? -3.673 -7.894 -2.351 1.00 79.81 112 THR A CA 1
ATOM 843 C C . THR A 1 112 ? -3.056 -6.870 -1.397 1.00 79.81 112 THR A C 1
ATOM 845 O O . THR A 1 112 ? -3.161 -5.664 -1.625 1.00 79.81 112 THR A O 1
ATOM 848 N N . PHE A 1 113 ? -2.382 -7.339 -0.347 1.00 83.19 113 PHE A N 1
ATOM 849 C CA . PHE A 1 113 ? -1.650 -6.483 0.581 1.00 83.19 113 PHE A CA 1
ATOM 850 C C . PHE A 1 113 ? -0.187 -6.351 0.142 1.00 83.19 113 PHE A C 1
ATOM 852 O O . PHE A 1 113 ? 0.540 -7.335 0.037 1.00 83.19 113 PHE A O 1
ATOM 859 N N . LEU A 1 114 ? 0.256 -5.120 -0.123 1.00 83.62 114 LEU A N 1
ATOM 860 C CA . LEU A 1 114 ? 1.651 -4.815 -0.442 1.00 83.62 114 LEU A CA 1
ATOM 861 C C . LEU A 1 114 ? 2.281 -4.099 0.747 1.00 83.62 114 LEU A C 1
ATOM 863 O O . LEU A 1 114 ? 1.976 -2.936 1.025 1.00 83.62 114 LEU A O 1
ATOM 867 N N . LYS A 1 115 ? 3.175 -4.789 1.455 1.00 83.50 115 LYS A N 1
ATOM 868 C CA . LYS A 1 115 ? 3.892 -4.205 2.587 1.00 83.50 115 LYS A CA 1
ATOM 869 C C . LYS A 1 115 ? 5.196 -3.593 2.105 1.00 83.50 115 LYS A C 1
ATOM 871 O O . LYS A 1 115 ? 6.099 -4.303 1.672 1.00 83.50 115 LYS A O 1
ATOM 876 N N . VAL A 1 116 ? 5.329 -2.280 2.267 1.00 83.44 116 VAL A N 1
ATOM 877 C CA . VAL A 1 116 ? 6.549 -1.564 1.885 1.00 83.44 116 VAL A CA 1
ATOM 878 C C . VAL A 1 116 ? 7.090 -0.784 3.067 1.00 83.44 116 VAL A C 1
ATOM 880 O O . VAL A 1 116 ? 6.390 0.014 3.688 1.00 83.44 116 VAL A O 1
ATOM 883 N N . VAL A 1 117 ? 8.355 -1.031 3.390 1.00 83.00 117 VAL A N 1
ATOM 884 C CA . VAL A 1 117 ? 9.077 -0.278 4.414 1.00 83.00 117 VAL A CA 1
ATOM 885 C C . VAL A 1 117 ? 9.795 0.872 3.721 1.00 83.00 117 VAL A C 1
ATOM 887 O O . VAL A 1 117 ? 10.549 0.643 2.782 1.00 83.00 117 VAL A O 1
ATOM 890 N N . ALA A 1 118 ? 9.593 2.108 4.183 1.00 81.06 118 ALA A N 1
ATOM 891 C CA . ALA A 1 118 ? 10.172 3.292 3.540 1.00 81.06 118 ALA A CA 1
ATOM 892 C C . ALA A 1 118 ? 11.706 3.225 3.418 1.00 81.06 118 ALA A C 1
ATOM 894 O O . ALA A 1 118 ? 12.259 3.649 2.408 1.00 81.06 118 ALA A O 1
ATOM 895 N N . SER A 1 119 ? 12.391 2.635 4.404 1.00 81.94 119 SER A N 1
ATOM 896 C CA . SER A 1 119 ? 13.844 2.431 4.360 1.00 81.94 119 SER A CA 1
ATOM 897 C C . SER A 1 119 ? 14.295 1.462 3.266 1.00 81.94 119 SER A C 1
ATOM 899 O O . SER A 1 119 ? 15.413 1.595 2.787 1.00 81.94 119 SER A O 1
ATOM 901 N N . ALA A 1 120 ? 13.442 0.526 2.841 1.00 76.69 120 ALA A N 1
ATOM 902 C CA . ALA A 1 120 ? 13.759 -0.427 1.778 1.00 76.69 120 ALA A CA 1
ATOM 903 C C . ALA A 1 120 ? 13.701 0.199 0.373 1.00 76.69 120 ALA A C 1
ATOM 905 O O . ALA A 1 120 ? 14.209 -0.387 -0.574 1.00 76.69 120 ALA A O 1
ATOM 906 N N . ILE A 1 121 ? 13.086 1.379 0.227 1.00 80.12 121 ILE A N 1
ATOM 907 C CA . ILE A 1 121 ? 12.982 2.098 -1.055 1.00 80.12 121 ILE A CA 1
ATOM 908 C C . ILE A 1 121 ? 14.220 2.981 -1.299 1.00 80.12 121 ILE A C 1
ATOM 910 O O . ILE A 1 121 ? 14.490 3.388 -2.429 1.00 80.12 121 ILE A O 1
ATOM 914 N N . VAL A 1 122 ? 14.966 3.326 -0.245 1.00 79.69 122 VAL A N 1
ATOM 915 C CA . VAL A 1 122 ? 16.107 4.242 -0.343 1.00 79.69 122 VAL A CA 1
ATOM 916 C C . VAL A 1 122 ? 17.338 3.477 -0.820 1.00 79.69 122 VAL A C 1
ATOM 918 O O . VAL A 1 122 ? 17.864 2.632 -0.103 1.00 79.69 122 VAL A O 1
ATOM 921 N N . ASP A 1 123 ? 17.817 3.821 -2.014 1.00 79.00 123 ASP A N 1
ATOM 922 C CA . ASP A 1 123 ? 19.028 3.256 -2.610 1.00 79.00 123 ASP A CA 1
ATOM 923 C C . ASP A 1 123 ? 20.100 4.344 -2.803 1.00 79.00 123 ASP A C 1
ATOM 925 O O . ASP A 1 123 ? 19.795 5.534 -2.931 1.00 79.00 123 ASP A O 1
ATOM 929 N N . LYS A 1 124 ? 21.372 3.936 -2.833 1.00 82.31 124 LYS A N 1
ATOM 930 C CA . LYS A 1 124 ? 22.529 4.802 -3.111 1.00 82.31 124 LYS A CA 1
ATOM 931 C C . LYS A 1 124 ? 22.563 5.281 -4.566 1.00 82.31 124 LYS A C 1
ATOM 933 O O . LYS A 1 124 ? 23.218 6.278 -4.866 1.00 82.31 124 LYS A O 1
ATOM 938 N N . TYR A 1 125 ? 21.903 4.562 -5.474 1.00 82.56 125 TYR A N 1
ATOM 939 C CA . TYR A 1 125 ? 21.874 4.894 -6.895 1.00 82.56 125 TYR A CA 1
ATOM 940 C C . TYR A 1 125 ? 20.793 5.935 -7.207 1.00 82.56 125 TYR A C 1
ATOM 942 O O . TYR A 1 125 ? 19.610 5.760 -6.909 1.00 82.56 125 TYR A O 1
ATOM 950 N N . ILE A 1 126 ? 21.204 7.030 -7.851 1.00 81.75 126 ILE A N 1
ATOM 951 C CA . ILE A 1 126 ? 20.303 8.120 -8.235 1.00 81.75 126 ILE A CA 1
ATOM 952 C C . ILE A 1 126 ? 19.258 7.593 -9.223 1.00 81.75 126 ILE A C 1
ATOM 954 O O . ILE A 1 126 ? 19.593 7.052 -10.273 1.00 81.75 126 ILE A O 1
ATOM 958 N N . GLY A 1 127 ? 17.982 7.798 -8.897 1.00 84.44 127 GLY A N 1
ATOM 959 C CA . GLY A 1 127 ? 16.852 7.442 -9.758 1.00 84.44 127 GLY A CA 1
ATOM 960 C C . GLY A 1 127 ? 16.308 6.026 -9.564 1.00 84.44 127 GLY A C 1
ATOM 961 O O . GLY A 1 127 ? 15.201 5.757 -10.035 1.00 84.44 127 GLY A O 1
ATOM 962 N N . GLU A 1 128 ? 17.008 5.163 -8.824 1.00 85.38 128 GLU A N 1
ATOM 963 C CA . GLU A 1 128 ? 16.564 3.785 -8.588 1.00 85.38 128 GLU A CA 1
ATOM 964 C C . GLU A 1 128 ? 15.331 3.741 -7.677 1.00 85.38 128 GLU A C 1
ATOM 966 O O . GLU A 1 128 ? 14.323 3.126 -8.017 1.00 85.38 128 GLU A O 1
ATOM 971 N N . SER A 1 129 ? 15.319 4.533 -6.603 1.00 86.62 129 SER A N 1
ATOM 972 C CA . SER A 1 129 ? 14.152 4.677 -5.720 1.00 86.62 129 SER A CA 1
ATOM 973 C C . SER A 1 129 ? 12.884 5.101 -6.478 1.00 86.62 129 SER A C 1
ATOM 975 O O . SER A 1 129 ? 11.807 4.532 -6.301 1.00 86.62 129 SER A O 1
ATOM 977 N N . ALA A 1 130 ? 13.007 6.058 -7.403 1.00 87.19 130 ALA A N 1
ATOM 978 C CA . ALA A 1 130 ? 11.900 6.507 -8.245 1.00 87.19 130 ALA A CA 1
ATOM 979 C C . ALA A 1 130 ? 11.469 5.456 -9.285 1.00 87.19 130 ALA A C 1
ATOM 981 O O . ALA A 1 130 ? 10.323 5.493 -9.750 1.00 87.19 130 ALA A O 1
ATOM 982 N N . ARG A 1 131 ? 12.367 4.552 -9.701 1.00 86.69 131 ARG A N 1
ATOM 983 C CA . ARG A 1 131 ? 12.033 3.408 -10.561 1.00 86.69 131 ARG A CA 1
ATOM 984 C C . ARG A 1 131 ? 11.195 2.396 -9.784 1.00 86.69 131 ARG A C 1
ATOM 986 O O . ARG A 1 131 ? 10.089 2.100 -10.229 1.00 86.69 131 ARG A O 1
ATOM 993 N N . ILE A 1 132 ? 11.657 1.988 -8.601 1.00 85.88 132 ILE A N 1
ATOM 994 C CA . ILE A 1 132 ? 10.979 1.014 -7.730 1.00 85.88 132 ILE A CA 1
ATOM 995 C C . ILE A 1 132 ? 9.566 1.484 -7.376 1.00 85.88 132 ILE A C 1
ATOM 997 O O . ILE A 1 132 ? 8.614 0.722 -7.503 1.00 85.88 132 ILE A O 1
ATOM 1001 N N . VAL A 1 133 ? 9.385 2.760 -7.012 1.00 87.38 133 VAL A N 1
ATOM 1002 C CA . VAL A 1 133 ? 8.049 3.302 -6.694 1.00 87.38 133 VAL A CA 1
ATOM 1003 C C . VAL A 1 133 ? 7.105 3.209 -7.897 1.00 87.38 133 VAL A C 1
ATOM 1005 O O . VAL A 1 133 ? 5.961 2.776 -7.759 1.00 87.38 133 VAL A O 1
ATOM 1008 N N . ARG A 1 134 ? 7.566 3.581 -9.099 1.00 87.69 134 ARG A N 1
ATOM 1009 C CA . ARG A 1 134 ? 6.754 3.474 -10.325 1.00 87.69 134 ARG A CA 1
ATOM 1010 C C . ARG A 1 134 ? 6.416 2.028 -10.660 1.00 87.69 134 ARG A C 1
ATOM 1012 O O . ARG A 1 134 ? 5.319 1.748 -11.141 1.00 87.69 134 ARG A O 1
ATOM 1019 N N . GLU A 1 135 ? 7.353 1.126 -10.424 1.00 86.50 135 GLU A N 1
ATOM 1020 C CA . GLU A 1 135 ? 7.182 -0.295 -10.670 1.00 86.50 135 GLU A CA 1
ATOM 1021 C C . GLU A 1 135 ? 6.199 -0.932 -9.690 1.00 86.50 135 GLU A C 1
ATOM 1023 O O . GLU A 1 135 ? 5.286 -1.621 -10.132 1.00 86.50 135 GLU A O 1
ATOM 1028 N N . MET A 1 136 ? 6.286 -0.584 -8.406 1.00 86.25 136 MET A N 1
ATOM 1029 C CA . MET A 1 136 ? 5.342 -0.971 -7.357 1.00 86.25 136 MET A CA 1
ATOM 1030 C C . MET A 1 136 ? 3.907 -0.539 -7.689 1.00 86.25 136 MET A C 1
ATOM 1032 O O . MET A 1 136 ? 2.996 -1.363 -7.670 1.00 86.25 136 MET A O 1
ATOM 1036 N N . PHE A 1 137 ? 3.687 0.729 -8.055 1.00 87.62 137 PHE A N 1
ATOM 1037 C CA . PHE A 1 137 ? 2.354 1.191 -8.471 1.00 87.62 137 PHE A CA 1
ATOM 1038 C C . PHE A 1 137 ? 1.897 0.558 -9.790 1.00 87.62 137 PHE A C 1
ATOM 1040 O O . PHE A 1 137 ? 0.704 0.335 -9.988 1.00 87.62 137 PHE A O 1
ATOM 1047 N N . GLY A 1 138 ? 2.831 0.267 -10.700 1.00 86.75 138 GLY A N 1
ATOM 1048 C CA . GLY A 1 138 ? 2.542 -0.482 -11.918 1.00 86.75 138 GLY A CA 1
ATOM 1049 C C . GLY A 1 138 ? 2.053 -1.895 -11.609 1.00 86.75 138 GLY A C 1
ATOM 1050 O O . GLY A 1 138 ? 1.031 -2.308 -12.144 1.00 86.75 138 GLY A O 1
ATOM 1051 N N . PHE A 1 139 ? 2.743 -2.591 -10.709 1.00 84.12 139 PHE A N 1
ATOM 1052 C CA . PHE A 1 139 ? 2.394 -3.930 -10.253 1.00 84.12 139 PHE A CA 1
ATOM 1053 C C . PHE A 1 139 ? 1.030 -3.962 -9.555 1.00 84.12 139 PHE A C 1
ATOM 1055 O O . PHE A 1 139 ? 0.205 -4.812 -9.871 1.00 84.12 139 PHE A O 1
ATOM 1062 N N . ALA A 1 140 ? 0.757 -2.987 -8.684 1.00 84.94 140 ALA A N 1
ATOM 1063 C CA . ALA A 1 140 ? -0.514 -2.866 -7.970 1.00 84.94 140 ALA A CA 1
ATOM 1064 C C . ALA A 1 140 ? -1.727 -2.576 -8.876 1.00 84.94 140 ALA A C 1
ATOM 1066 O O . ALA A 1 140 ? -2.853 -2.766 -8.441 1.00 84.94 140 ALA A O 1
ATOM 1067 N N . ARG A 1 141 ? -1.514 -2.071 -10.100 1.00 83.94 141 ARG A N 1
ATOM 1068 C CA . ARG A 1 141 ? -2.584 -1.806 -11.080 1.00 83.94 141 ARG A CA 1
ATOM 1069 C C . ARG A 1 141 ? -2.800 -2.968 -12.049 1.00 83.94 141 ARG A C 1
ATOM 1071 O O . ARG A 1 141 ? -3.887 -3.111 -12.596 1.00 83.94 141 ARG A O 1
ATOM 1078 N N . ASP A 1 142 ? -1.737 -3.714 -12.344 1.00 78.94 142 ASP A N 1
ATOM 1079 C CA . ASP A 1 142 ? -1.786 -4.846 -13.273 1.00 78.94 142 ASP A CA 1
ATOM 1080 C C . ASP A 1 142 ? -2.426 -6.095 -12.613 1.00 78.94 142 ASP A C 1
ATOM 1082 O O . ASP A 1 142 ? -2.792 -7.037 -13.319 1.00 78.94 142 ASP A O 1
ATOM 1086 N N . ARG A 1 143 ? -2.559 -6.090 -11.279 1.00 64.69 143 ARG A N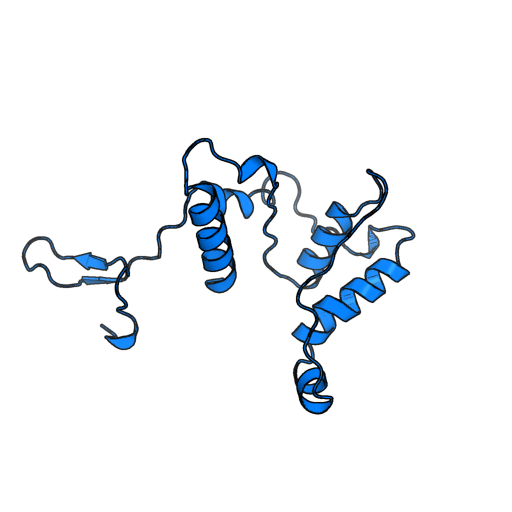 1
ATOM 1087 C CA . ARG A 1 143 ? -3.278 -7.059 -10.436 1.00 64.69 143 ARG A CA 1
ATOM 1088 C C . ARG A 1 143 ? -4.650 -6.519 -10.049 1.00 64.69 143 ARG A C 1
ATOM 1090 O O . ARG A 1 143 ? -5.596 -7.334 -10.073 1.00 64.69 143 ARG A O 1
#